Protein AF-A0A920HF79-F1 (afdb_monomer_lite)

Radius of gyration: 11.84 Å; chains: 1; bounding box: 24×28×30 Å

Structure (mmCIF, N/CA/C/O backbone):
data_AF-A0A920HF79-F1
#
_entry.id   AF-A0A920HF79-F1
#
loop_
_atom_site.group_PDB
_atom_site.id
_atom_site.type_symbol
_atom_site.label_atom_id
_atom_site.label_alt_id
_atom_site.label_comp_id
_atom_site.label_asym_id
_atom_site.label_entity_id
_atom_site.label_seq_id
_atom_site.pdbx_PDB_ins_code
_atom_site.Cartn_x
_atom_site.Cartn_y
_atom_site.Cartn_z
_atom_site.occupancy
_atom_site.B_iso_or_equiv
_atom_site.auth_seq_id
_atom_site.auth_comp_id
_atom_site.auth_asym_id
_atom_site.auth_atom_id
_atom_site.pdbx_PDB_model_num
ATOM 1 N N . MET A 1 1 ? 4.473 22.735 -14.515 1.00 44.94 1 MET A N 1
ATOM 2 C CA . MET A 1 1 ? 3.097 22.286 -14.218 1.00 44.94 1 MET A CA 1
ATOM 3 C C . MET A 1 1 ? 2.768 22.707 -12.800 1.00 44.94 1 MET A C 1
ATOM 5 O O . MET A 1 1 ? 3.159 22.031 -11.859 1.00 44.94 1 MET A O 1
ATOM 9 N N . THR A 1 2 ? 2.150 23.871 -12.645 1.00 47.09 2 THR A N 1
ATOM 10 C CA . THR A 1 2 ? 1.696 24.360 -11.340 1.00 47.09 2 THR A CA 1
ATOM 11 C C . THR A 1 2 ? 0.313 23.769 -11.102 1.00 47.09 2 THR A C 1
ATOM 13 O O . THR A 1 2 ? -0.534 23.878 -11.986 1.00 47.09 2 THR A O 1
ATOM 16 N N . LEU A 1 3 ? 0.089 23.102 -9.966 1.00 58.31 3 LEU A N 1
ATOM 17 C CA . LEU A 1 3 ? -1.238 22.608 -9.591 1.00 58.31 3 LEU A CA 1
ATOM 18 C C . LEU A 1 3 ? -2.167 23.812 -9.377 1.00 58.31 3 LEU A C 1
ATOM 20 O O . LEU A 1 3 ? -2.166 24.428 -8.315 1.00 58.31 3 LEU A O 1
ATOM 24 N N . SER A 1 4 ? -2.923 24.187 -10.402 1.00 61.16 4 SER A N 1
ATOM 25 C CA . SER A 1 4 ? -3.938 25.231 -10.331 1.00 61.16 4 SER A CA 1
ATOM 26 C C . SER A 1 4 ? -5.276 24.617 -9.914 1.00 61.16 4 SER A C 1
ATOM 28 O O . SER A 1 4 ? -5.752 23.660 -10.516 1.00 61.16 4 SER A O 1
ATOM 30 N N . GLY A 1 5 ? -5.890 25.174 -8.867 1.00 57.28 5 GLY A N 1
ATOM 31 C CA . GLY A 1 5 ? -7.280 24.886 -8.505 1.00 57.28 5 GLY A CA 1
ATOM 32 C C . GLY A 1 5 ? -7.493 23.686 -7.579 1.00 57.28 5 GLY A C 1
ATOM 33 O O . GLY A 1 5 ? -8.057 22.675 -7.983 1.00 57.28 5 GLY A O 1
ATOM 34 N N . ASN A 1 6 ? -7.166 23.839 -6.291 1.00 60.62 6 ASN A N 1
ATOM 35 C CA . ASN A 1 6 ? -7.697 22.975 -5.222 1.00 60.62 6 ASN A CA 1
ATOM 36 C C . ASN A 1 6 ? -7.242 21.495 -5.257 1.00 60.62 6 ASN A C 1
ATOM 38 O O . ASN A 1 6 ? -7.806 20.670 -4.551 1.00 60.62 6 ASN A O 1
ATOM 42 N N . GLN A 1 7 ? -6.217 21.143 -6.034 1.00 64.62 7 GLN A N 1
ATOM 43 C CA . GLN A 1 7 ? -5.631 19.794 -6.115 1.00 64.62 7 GLN A CA 1
ATOM 44 C C . GLN A 1 7 ? -4.574 19.555 -5.017 1.00 64.62 7 GLN A C 1
ATOM 46 O O . GLN A 1 7 ? -3.502 19.005 -5.275 1.00 64.62 7 GLN A O 1
ATOM 51 N N . ASN A 1 8 ? -4.833 20.024 -3.795 1.00 71.06 8 ASN A N 1
ATOM 52 C CA . ASN A 1 8 ? -3.897 19.843 -2.687 1.00 71.06 8 ASN A CA 1
ATOM 53 C C . ASN A 1 8 ? -3.803 18.361 -2.293 1.00 71.06 8 ASN A C 1
ATOM 55 O O . ASN A 1 8 ? -4.705 17.573 -2.580 1.00 71.06 8 ASN A O 1
ATOM 59 N N . PHE A 1 9 ? -2.693 17.979 -1.656 1.00 70.81 9 PHE A N 1
ATOM 60 C CA . PHE A 1 9 ? -2.408 16.604 -1.225 1.00 70.81 9 PHE A CA 1
ATOM 61 C C . PHE A 1 9 ? -3.599 15.946 -0.511 1.00 70.81 9 PHE A C 1
ATOM 63 O O . PHE A 1 9 ? -4.001 14.840 -0.864 1.00 70.81 9 PHE A O 1
ATOM 70 N N . ASP A 1 10 ? -4.214 16.676 0.415 1.00 69.88 10 ASP A N 1
ATOM 71 C CA . ASP A 1 10 ? -5.374 16.293 1.222 1.00 69.88 10 ASP A CA 1
ATOM 72 C C . ASP A 1 10 ? -6.653 16.024 0.413 1.00 69.88 10 ASP A C 1
ATOM 74 O O . ASP A 1 10 ? -7.575 15.404 0.933 1.00 69.88 10 ASP A O 1
ATOM 78 N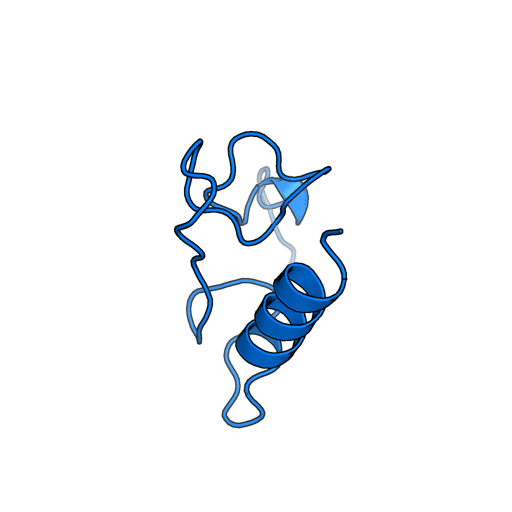 N . LYS A 1 11 ? -6.706 16.433 -0.862 1.00 75.50 11 LYS A N 1
ATOM 79 C CA . LYS A 1 11 ? -7.840 16.191 -1.770 1.00 75.50 11 LYS A CA 1
ATOM 80 C C . LYS A 1 11 ? -7.584 15.093 -2.801 1.00 75.50 11 LYS A C 1
ATOM 82 O O . LYS A 1 11 ? -8.445 14.825 -3.633 1.00 75.50 11 LYS A O 1
ATOM 87 N N . ARG A 1 12 ? -6.412 14.447 -2.770 1.00 79.62 12 ARG A N 1
ATOM 88 C CA . ARG A 1 12 ? -6.021 13.364 -3.696 1.00 79.62 12 ARG A CA 1
ATOM 89 C C . ARG A 1 12 ? -6.198 11.973 -3.076 1.00 79.62 12 ARG A C 1
ATOM 91 O O . ARG A 1 12 ? -5.405 11.068 -3.332 1.00 79.62 12 ARG A O 1
ATOM 98 N N . THR A 1 13 ? -7.234 11.825 -2.259 1.00 87.31 13 THR A N 1
ATOM 99 C CA . THR A 1 13 ? -7.599 10.602 -1.540 1.00 87.31 13 THR A CA 1
ATOM 100 C C . THR A 1 13 ? -9.117 10.416 -1.551 1.00 87.31 13 THR A C 1
ATOM 102 O O . THR A 1 13 ? -9.863 11.385 -1.677 1.00 87.31 13 THR A O 1
ATOM 105 N N . PHE A 1 14 ? -9.558 9.163 -1.437 1.00 88.81 14 PHE A N 1
ATOM 106 C CA . PHE A 1 14 ? -10.964 8.783 -1.273 1.00 88.81 14 PHE A CA 1
ATOM 107 C C . PHE A 1 14 ? -11.383 8.651 0.194 1.00 88.81 14 PHE A C 1
ATOM 109 O O . PHE A 1 14 ? -12.523 8.296 0.471 1.00 88.81 14 PHE A O 1
ATOM 116 N N . S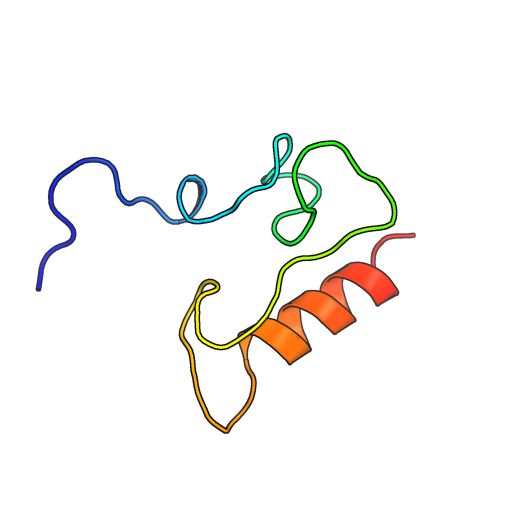ER A 1 15 ? -10.473 8.886 1.135 1.00 88.88 15 SER A N 1
ATOM 117 C CA . SER A 1 15 ? -10.773 8.789 2.557 1.00 88.88 15 SER A CA 1
ATOM 118 C C . SER A 1 15 ? -11.605 9.976 3.021 1.00 88.88 15 SER A C 1
ATOM 120 O O . SER A 1 15 ? -11.273 11.127 2.733 1.00 88.88 15 SER A O 1
ATOM 122 N N . ASN A 1 16 ? -12.634 9.699 3.818 1.00 88.94 16 ASN A N 1
ATOM 123 C CA . ASN A 1 16 ? -13.403 10.730 4.517 1.00 88.94 16 ASN A CA 1
ATOM 124 C C . ASN A 1 16 ? -12.656 11.284 5.745 1.00 88.94 16 ASN A C 1
ATOM 126 O O . ASN A 1 16 ? -12.980 12.365 6.234 1.00 88.94 16 ASN A O 1
ATOM 130 N N . GLN A 1 17 ? -11.614 10.588 6.214 1.00 87.25 17 GLN A N 1
ATOM 131 C CA . GLN A 1 17 ? -10.746 11.013 7.316 1.00 87.25 17 GLN A CA 1
ATOM 132 C C . GLN A 1 17 ? -9.273 10.990 6.873 1.00 87.25 17 GLN A C 1
ATOM 134 O O . GLN A 1 17 ? -8.465 10.236 7.415 1.00 87.25 17 GLN A O 1
ATOM 139 N N . PRO A 1 18 ? -8.863 11.815 5.894 1.00 85.00 18 PRO A N 1
ATOM 140 C CA . PRO A 1 18 ? -7.550 11.700 5.254 1.00 85.00 18 PRO A CA 1
ATOM 141 C C . PRO A 1 18 ? -6.369 12.028 6.178 1.00 85.00 18 PRO A C 1
ATOM 143 O O . PRO A 1 18 ? -5.241 11.628 5.896 1.00 85.00 18 PRO A O 1
ATOM 146 N N . LYS A 1 19 ? -6.621 12.745 7.283 1.00 83.19 19 LYS A N 1
ATOM 147 C CA . LYS A 1 19 ? -5.630 13.018 8.338 1.00 83.19 19 LYS A CA 1
ATOM 148 C C . LYS A 1 19 ? -5.351 11.802 9.217 1.00 83.19 19 LYS A C 1
ATOM 150 O O . LYS A 1 19 ? -4.243 11.672 9.719 1.00 83.19 19 LYS A O 1
ATOM 155 N N . GLU A 1 20 ? -6.353 10.952 9.406 1.00 82.75 20 GLU A N 1
ATOM 156 C CA . GLU A 1 20 ? -6.229 9.722 10.182 1.00 82.75 20 GLU A CA 1
ATOM 157 C C . GLU A 1 20 ? -5.767 8.605 9.250 1.00 82.75 20 GLU A C 1
ATOM 159 O O . GLU A 1 20 ? -4.707 8.020 9.444 1.00 82.75 20 GLU A O 1
ATOM 164 N N . SER A 1 21 ? -6.496 8.370 8.159 1.00 85.62 21 SER A N 1
ATOM 1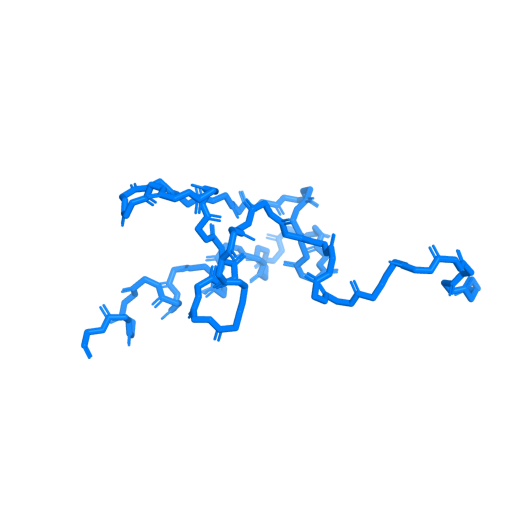65 C CA . SER A 1 21 ? -6.211 7.282 7.234 1.00 85.62 21 SER A CA 1
ATOM 166 C C . SER A 1 21 ? -6.277 7.718 5.778 1.00 85.62 21 SER A C 1
ATOM 168 O O . SER A 1 21 ? -7.321 7.643 5.137 1.00 85.62 21 SER A O 1
ATOM 170 N N . PHE A 1 22 ? -5.143 8.166 5.231 1.00 88.75 22 PHE A N 1
ATOM 171 C CA . PHE A 1 22 ? -5.056 8.681 3.859 1.00 88.75 22 PHE A CA 1
ATOM 172 C C . PHE A 1 22 ? -5.385 7.631 2.787 1.00 88.75 22 PHE A C 1
ATOM 174 O O . PHE A 1 22 ? -5.903 7.985 1.734 1.00 88.75 22 PHE A O 1
ATOM 181 N N . PHE A 1 23 ? -5.094 6.350 3.022 1.00 90.06 23 PHE A N 1
ATOM 182 C CA . PHE A 1 23 ? -5.330 5.288 2.035 1.00 90.06 23 PHE A CA 1
ATOM 183 C C . PHE A 1 23 ? -6.681 4.582 2.206 1.00 90.06 23 PHE A C 1
ATOM 185 O O . PHE A 1 23 ? -7.019 3.744 1.370 1.00 90.06 23 PHE A O 1
ATOM 192 N N . ARG A 1 24 ? -7.462 4.900 3.251 1.00 91.62 24 ARG A N 1
ATOM 193 C CA . ARG A 1 24 ? -8.784 4.294 3.456 1.00 91.62 24 ARG A CA 1
ATOM 194 C C . ARG A 1 24 ? -9.727 4.673 2.329 1.00 91.62 24 ARG A C 1
ATOM 196 O O . ARG A 1 24 ? -9.735 5.809 1.855 1.00 91.62 24 ARG A O 1
ATOM 203 N N . TYR A 1 25 ? -10.533 3.716 1.910 1.00 92.06 25 TYR A N 1
ATOM 204 C CA . TYR A 1 25 ? -11.591 3.974 0.957 1.00 92.06 25 TYR A CA 1
ATOM 205 C C . TYR A 1 25 ? -12.839 4.428 1.719 1.00 92.06 25 TYR A C 1
ATOM 207 O O . TYR A 1 25 ? -13.451 3.632 2.425 1.00 92.06 25 TYR A O 1
ATOM 215 N N . PHE A 1 26 ? -13.199 5.710 1.605 1.00 91.25 26 PHE A N 1
ATOM 216 C CA . PHE A 1 26 ? -14.321 6.323 2.324 1.00 91.25 26 PHE A CA 1
ATOM 217 C C . PHE A 1 26 ? -14.299 6.012 3.838 1.00 91.25 26 PHE A C 1
ATOM 219 O O . PHE A 1 26 ? -13.283 6.232 4.508 1.00 91.25 26 PHE A O 1
ATOM 226 N N . ASP A 1 27 ? -15.412 5.509 4.376 1.00 89.62 27 ASP A 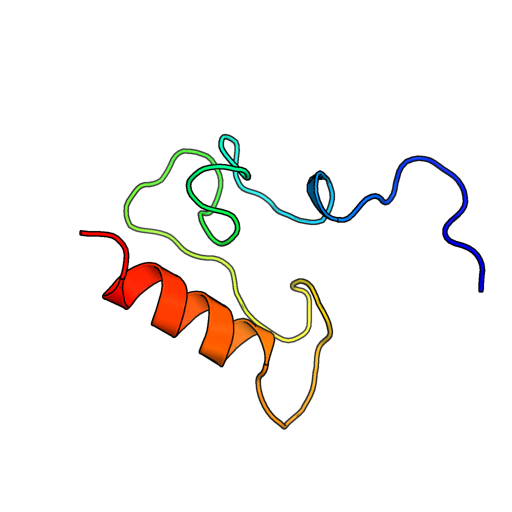N 1
ATOM 227 C CA . ASP A 1 27 ? -15.601 5.151 5.786 1.00 89.62 27 ASP A CA 1
ATOM 228 C C . ASP A 1 27 ? -15.424 3.649 6.061 1.00 89.62 27 ASP A C 1
ATOM 230 O O . ASP A 1 27 ? -15.797 3.167 7.124 1.00 89.62 27 ASP A O 1
ATOM 234 N N . TYR A 1 28 ? -14.861 2.887 5.117 1.00 89.81 28 TYR A N 1
ATOM 235 C CA . TYR A 1 28 ? -14.650 1.451 5.300 1.00 89.81 28 TYR A CA 1
ATOM 236 C C . TYR A 1 28 ? -13.345 1.164 6.041 1.00 89.81 28 TYR A C 1
ATOM 238 O O . TYR A 1 28 ? -12.267 1.392 5.502 1.00 89.81 28 TYR A O 1
ATOM 246 N N . ASP A 1 29 ? -13.420 0.571 7.230 1.00 86.81 29 ASP A N 1
ATOM 247 C CA . ASP A 1 29 ? -12.243 0.293 8.072 1.00 86.81 29 ASP A CA 1
ATOM 248 C C . ASP A 1 29 ? -11.296 -0.786 7.534 1.00 86.81 29 ASP A C 1
ATOM 250 O O . ASP A 1 29 ? -10.161 -0.901 7.984 1.00 86.81 29 ASP A O 1
ATOM 254 N N . ASN A 1 30 ? -11.739 -1.570 6.555 1.00 89.31 30 ASN A N 1
ATOM 255 C CA . ASN A 1 30 ? -11.000 -2.708 6.013 1.00 89.31 30 ASN A CA 1
ATOM 256 C C . ASN A 1 30 ? -10.752 -2.622 4.498 1.00 89.31 30 ASN A C 1
ATOM 258 O O . ASN A 1 30 ? -10.270 -3.590 3.907 1.00 89.31 30 ASN A O 1
ATOM 262 N N . ILE A 1 31 ? -11.076 -1.492 3.859 1.00 91.75 31 ILE A N 1
ATOM 263 C CA . ILE A 1 31 ? -10.847 -1.284 2.424 1.00 91.75 31 ILE A CA 1
ATOM 264 C C . ILE A 1 31 ? -9.861 -0.137 2.235 1.00 91.75 31 ILE A C 1
ATOM 266 O O . ILE A 1 31 ? -10.080 0.984 2.693 1.00 91.75 31 ILE A O 1
ATOM 270 N N . TYR A 1 32 ? -8.790 -0.415 1.493 1.00 91.06 32 TYR A N 1
ATOM 271 C CA . TYR A 1 32 ? -7.729 0.544 1.212 1.00 91.06 32 TYR A CA 1
ATOM 272 C C . TYR A 1 32 ? -7.508 0.671 -0.293 1.00 91.06 32 TYR A C 1
ATOM 274 O O . TYR A 1 32 ? -7.487 -0.323 -1.020 1.00 91.06 32 TYR A O 1
ATOM 282 N N . TYR A 1 33 ? -7.326 1.902 -0.761 1.00 89.75 33 TYR A N 1
ATOM 283 C CA . TYR A 1 33 ? -7.061 2.217 -2.158 1.00 89.75 33 TYR A CA 1
ATOM 284 C C . TYR A 1 33 ? -5.605 2.650 -2.334 1.00 89.75 33 TYR A C 1
ATOM 286 O O . TYR A 1 33 ? -5.193 3.715 -1.873 1.00 89.75 33 TYR A O 1
ATOM 294 N N . CYS A 1 34 ? -4.825 1.833 -3.040 1.00 87.94 34 CYS A N 1
ATOM 295 C CA . CYS A 1 34 ? -3.449 2.143 -3.410 1.00 87.94 34 CYS A CA 1
ATOM 296 C C . CYS A 1 34 ? -3.125 1.627 -4.818 1.00 87.94 34 CYS A C 1
ATOM 298 O O . CYS A 1 34 ? -3.771 0.718 -5.334 1.00 87.94 34 CYS A O 1
ATOM 300 N N . GLY A 1 35 ? -2.129 2.232 -5.462 1.00 85.25 35 GLY A N 1
ATO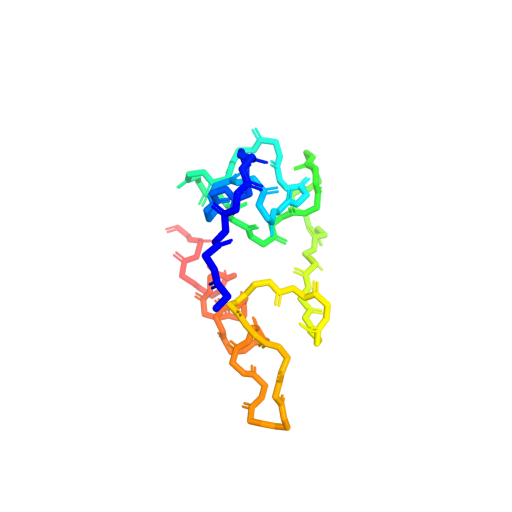M 301 C CA . GLY A 1 35 ? -1.688 1.858 -6.806 1.00 85.25 35 GLY A CA 1
ATOM 302 C C . GLY A 1 35 ? -1.240 3.052 -7.641 1.00 85.25 35 GLY A C 1
ATOM 303 O O . GLY A 1 35 ? -1.079 4.161 -7.134 1.00 85.25 35 GLY A O 1
ATOM 304 N N . ALA A 1 36 ? -1.063 2.843 -8.947 1.00 84.38 36 ALA A N 1
ATOM 305 C CA . ALA A 1 36 ? -0.537 3.878 -9.838 1.00 84.38 36 ALA A CA 1
ATOM 306 C C . ALA A 1 36 ? -1.425 5.135 -9.938 1.00 84.38 36 ALA A C 1
ATOM 308 O O . ALA A 1 36 ? -0.917 6.228 -10.177 1.00 84.38 36 ALA A O 1
ATOM 309 N N . GLY A 1 37 ? -2.734 4.980 -9.716 1.00 80.50 37 GLY A N 1
ATOM 310 C CA . GLY A 1 37 ? -3.702 6.078 -9.667 1.00 80.50 37 GLY A CA 1
ATOM 311 C C . GLY A 1 37 ? -3.804 6.785 -8.311 1.00 80.50 37 GLY A C 1
ATOM 312 O O . GLY A 1 37 ? -4.572 7.734 -8.186 1.00 80.50 37 GLY A O 1
ATOM 313 N N . SER A 1 38 ? -3.072 6.333 -7.290 1.00 82.44 38 SER A N 1
ATOM 314 C CA . SER A 1 38 ? -3.059 6.954 -5.958 1.00 82.44 38 SER A CA 1
ATOM 315 C C . SER A 1 38 ? -1.840 7.865 -5.761 1.00 82.44 38 SER A C 1
ATOM 317 O O . SER A 1 38 ? 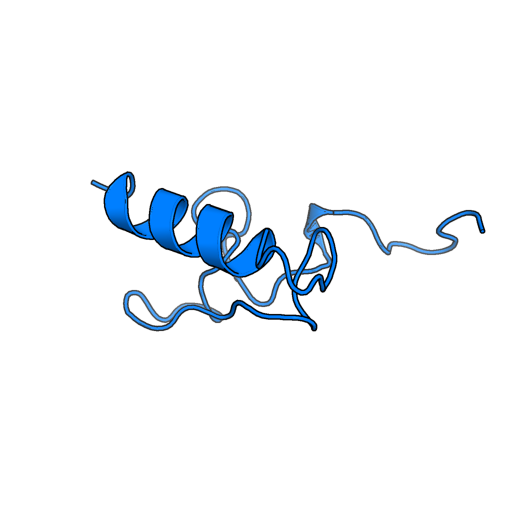-0.796 7.693 -6.394 1.00 82.44 38 SER A O 1
ATOM 319 N N . PHE A 1 39 ? -1.982 8.868 -4.893 1.00 83.19 39 PHE A N 1
ATOM 320 C CA . PHE A 1 39 ? -0.890 9.760 -4.490 1.00 83.19 39 PHE A CA 1
ATOM 321 C C . PHE A 1 39 ? 0.213 8.982 -3.735 1.00 83.19 39 PHE A C 1
ATOM 323 O O . PHE A 1 39 ? -0.123 8.025 -3.035 1.00 83.19 39 PHE A O 1
ATOM 330 N N . PRO A 1 40 ? 1.508 9.371 -3.790 1.00 75.94 40 PRO A N 1
ATOM 331 C CA . PRO A 1 40 ? 2.121 10.546 -4.445 1.00 75.94 40 PRO A CA 1
ATOM 332 C C . PRO A 1 40 ? 2.308 10.441 -5.952 1.00 75.94 40 PRO A C 1
ATOM 334 O O . PRO A 1 40 ? 2.181 11.436 -6.667 1.00 75.94 40 PRO A O 1
ATOM 337 N N . CYS A 1 41 ? 2.594 9.248 -6.443 1.00 72.25 41 CYS A N 1
ATOM 338 C CA . CYS A 1 41 ? 2.826 8.988 -7.850 1.00 72.25 41 CYS A CA 1
ATOM 339 C C . CYS A 1 41 ? 2.693 7.494 -8.111 1.00 72.25 41 CYS A C 1
ATOM 341 O O . CYS A 1 41 ? 3.072 6.669 -7.280 1.00 72.25 41 CYS A O 1
ATOM 343 N N . GLY A 1 42 ? 2.209 7.141 -9.296 1.00 68.94 42 GLY A N 1
ATOM 344 C CA . GLY A 1 42 ? 2.397 5.797 -9.808 1.00 68.94 42 GLY A CA 1
ATOM 345 C C . GLY A 1 42 ? 3.840 5.596 -10.244 1.00 68.94 42 GLY A C 1
ATOM 346 O O . GLY A 1 42 ? 4.410 6.431 -10.941 1.00 68.94 42 GLY A O 1
ATOM 347 N N . SER A 1 43 ? 4.438 4.491 -9.821 1.00 68.62 43 SER A N 1
ATOM 348 C CA . SER A 1 43 ? 5.761 4.062 -10.263 1.00 68.62 43 SER A CA 1
ATOM 349 C C . SER A 1 43 ? 5.849 2.546 -10.169 1.00 68.62 43 SER A C 1
ATOM 351 O O . SER A 1 43 ? 5.189 1.946 -9.319 1.00 68.62 43 SER A O 1
ATOM 353 N N . VAL A 1 44 ? 6.706 1.936 -10.993 1.00 76.75 44 VAL A N 1
ATOM 354 C CA . VAL A 1 44 ? 7.078 0.514 -10.876 1.00 76.75 44 VAL A CA 1
ATOM 355 C C . VAL A 1 44 ? 7.656 0.217 -9.490 1.00 76.75 44 VAL A C 1
ATOM 357 O O . VAL A 1 44 ? 7.452 -0.867 -8.957 1.00 76.75 44 VAL A O 1
ATOM 360 N N . ALA A 1 45 ? 8.296 1.207 -8.858 1.00 81.94 45 ALA A N 1
ATOM 361 C CA . ALA A 1 45 ? 8.786 1.098 -7.486 1.00 81.94 45 ALA A CA 1
ATOM 362 C C . ALA A 1 45 ? 7.662 0.966 -6.437 1.00 81.94 45 ALA A C 1
ATOM 364 O O . ALA A 1 45 ? 7.941 0.673 -5.279 1.00 81.94 45 ALA A O 1
ATOM 365 N N . GLY A 1 46 ? 6.397 1.197 -6.808 1.00 82.38 46 GLY A N 1
ATOM 366 C CA . GLY A 1 46 ? 5.256 0.910 -5.943 1.00 82.38 46 GLY A CA 1
ATOM 367 C C . GLY A 1 46 ? 5.151 1.797 -4.702 1.00 82.38 46 GLY A C 1
ATOM 368 O O . GLY A 1 46 ? 4.519 1.386 -3.734 1.00 82.38 46 GLY A O 1
ATOM 369 N N . THR A 1 47 ? 5.721 3.008 -4.713 1.00 87.56 47 THR A N 1
ATOM 370 C CA . THR A 1 47 ? 5.667 3.983 -3.605 1.00 87.56 47 THR A CA 1
ATOM 371 C C . THR A 1 47 ? 4.301 4.072 -2.902 1.00 87.56 47 THR A C 1
ATOM 373 O O . THR A 1 47 ? 4.275 3.953 -1.677 1.00 87.56 47 THR A O 1
ATOM 376 N N . PRO A 1 48 ? 3.161 4.220 -3.610 1.00 87.19 48 PRO A N 1
ATOM 377 C CA . PRO A 1 48 ? 1.848 4.249 -2.966 1.00 87.19 48 PRO A CA 1
ATOM 378 C C . PRO A 1 48 ? 1.475 2.932 -2.277 1.00 87.19 48 PRO A C 1
ATOM 380 O O . PRO A 1 48 ? 0.871 2.955 -1.211 1.00 87.19 48 PRO A O 1
ATOM 383 N N . GLY A 1 49 ? 1.855 1.787 -2.848 1.00 89.06 49 GLY A N 1
ATOM 384 C CA . GLY A 1 49 ? 1.641 0.477 -2.231 1.00 89.06 49 GLY A CA 1
ATOM 385 C C . GLY A 1 49 ? 2.470 0.305 -0.959 1.00 89.06 49 GLY A C 1
ATOM 386 O O . GLY A 1 49 ? 1.937 -0.106 0.067 1.00 89.06 49 GLY A O 1
ATOM 387 N N . TYR A 1 50 ? 3.745 0.704 -0.985 1.00 89.50 50 TYR A N 1
ATOM 388 C CA . TYR A 1 50 ? 4.606 0.693 0.202 1.00 89.50 50 TYR A CA 1
ATOM 389 C C . TYR A 1 50 ? 4.064 1.603 1.314 1.00 89.50 50 TYR A C 1
ATOM 391 O O . TYR A 1 50 ? 3.980 1.187 2.468 1.00 89.50 50 TYR A O 1
ATOM 399 N N . MET A 1 51 ? 3.660 2.832 0.975 1.00 89.50 51 MET A N 1
ATOM 400 C CA . MET A 1 51 ? 3.076 3.765 1.942 1.00 89.50 51 MET A CA 1
ATOM 401 C C . MET A 1 51 ? 1.755 3.244 2.514 1.00 89.50 51 MET A C 1
ATOM 403 O O . MET A 1 51 ? 1.559 3.332 3.721 1.00 89.50 51 MET A O 1
ATOM 407 N N . CYS A 1 52 ? 0.891 2.658 1.681 1.00 89.81 52 CYS A N 1
ATOM 408 C CA . CYS A 1 52 ? -0.365 2.053 2.118 1.00 89.81 52 CYS A CA 1
ATOM 409 C C . CYS A 1 52 ? -0.132 0.856 3.045 1.00 89.81 52 CYS A C 1
ATOM 411 O O . CYS A 1 52 ? -0.731 0.782 4.110 1.00 89.81 52 CYS A O 1
ATOM 413 N N . ALA A 1 53 ? 0.772 -0.057 2.689 1.00 90.50 53 ALA A N 1
ATOM 414 C CA . ALA A 1 53 ? 1.100 -1.203 3.533 1.00 90.50 53 ALA A CA 1
ATOM 415 C C . ALA A 1 53 ? 1.689 -0.753 4.876 1.00 90.50 53 ALA A C 1
ATOM 417 O O . ALA A 1 53 ? 1.278 -1.229 5.930 1.00 90.50 53 ALA A O 1
ATOM 418 N N . LYS A 1 54 ? 2.608 0.219 4.854 1.00 90.00 54 LYS A N 1
ATOM 419 C CA . LYS A 1 54 ? 3.173 0.802 6.073 1.00 90.00 54 LYS A CA 1
ATOM 420 C C . LYS A 1 54 ? 2.104 1.500 6.913 1.00 90.00 54 LYS A C 1
ATOM 422 O O . LYS A 1 54 ? 2.176 1.432 8.134 1.00 90.00 54 LYS A O 1
ATOM 427 N N . HIS A 1 55 ? 1.141 2.162 6.276 1.00 86.69 55 HIS A N 1
ATOM 428 C CA . HIS A 1 55 ? 0.004 2.775 6.952 1.00 86.69 55 HIS A CA 1
ATOM 429 C C . HIS A 1 55 ? -0.817 1.712 7.684 1.00 86.69 55 HIS A C 1
ATOM 431 O O . HIS A 1 55 ? -0.932 1.822 8.894 1.00 86.69 55 HIS A O 1
ATOM 437 N N . ILE A 1 56 ? -1.228 0.634 7.008 1.00 88.69 56 ILE A N 1
ATOM 438 C CA . ILE A 1 56 ? -1.990 -0.482 7.600 1.00 88.69 56 ILE A CA 1
ATOM 439 C C . ILE A 1 56 ? -1.235 -1.134 8.765 1.00 88.69 56 ILE A C 1
ATOM 441 O O . ILE A 1 56 ? -1.807 -1.354 9.824 1.00 88.69 56 ILE A O 1
ATOM 445 N N . ILE A 1 57 ? 0.058 -1.422 8.592 1.00 88.81 57 ILE A N 1
ATOM 446 C CA . ILE A 1 57 ? 0.868 -2.109 9.611 1.00 88.81 57 ILE A CA 1
ATOM 447 C C . ILE A 1 57 ? 1.064 -1.246 10.865 1.00 88.81 57 ILE A C 1
ATOM 449 O O . ILE A 1 57 ? 1.136 -1.780 11.966 1.00 88.81 57 ILE A O 1
ATOM 453 N N . ASN A 1 58 ? 1.180 0.076 10.706 1.00 81.00 58 ASN A N 1
ATOM 454 C CA . ASN A 1 58 ? 1.371 1.000 11.828 1.00 81.00 58 ASN A CA 1
ATOM 455 C C . ASN A 1 58 ? 0.053 1.613 12.335 1.00 81.00 58 ASN A C 1
ATOM 457 O O . ASN A 1 58 ? 0.093 2.444 13.238 1.00 81.00 58 ASN A O 1
ATOM 461 N N . PHE A 1 59 ? -1.093 1.239 11.757 1.00 67.12 59 PHE A N 1
ATOM 462 C CA . PHE A 1 59 ? -2.419 1.618 12.238 1.00 67.12 59 PHE A CA 1
ATOM 463 C C . PHE A 1 59 ? -2.826 0.664 13.366 1.00 67.12 59 PHE A C 1
ATOM 465 O O . PHE A 1 59 ? -3.590 -0.274 13.152 1.00 67.12 59 PHE A O 1
ATOM 472 N N . ASN A 1 60 ? -2.246 0.856 14.552 1.00 48.66 60 ASN A N 1
ATOM 473 C CA . ASN A 1 60 ? -2.585 0.095 15.752 1.00 48.66 60 ASN A CA 1
ATOM 474 C C . ASN A 1 60 ? -2.566 0.987 16.991 1.00 48.66 60 ASN A C 1
ATOM 476 O O . ASN A 1 60 ? -1.543 1.681 17.190 1.00 48.66 60 ASN A O 1
#

Secondary structure (DSSP, 8-state):
----SS--GGGSS-BSSTTT-TTB-BT-TT-B--STTSSS---TT-HHHHHHHHHHHH--

pLDDT: mean 80.42, std 12.06, range [44.94, 92.06]

Sequence (60 aa):
MTLSGNQNFDKRTFSNQPKESFFRYFDYDNIYYCGAGSFPCGSVAGTPGYMCAKHIINFN

Foldseek 3Di:
DDPPDDPDLQPQACDPCCVLPRQDRHPDPPDGDFAQSGPDHHDPVRVRVVVNVVSVVPND